Protein AF-A0A179UN56-F1 (afdb_monomer_lite)

Foldseek 3Di:
DDDDDPQPVLNVLVVVVVVVLCCVVPDPPPCPDDDPDPVVLVQLVVLVVVVCVSVDDLVCLLVNLLPDDDPSSLVSLLSNCVSCVSNVVVSSVVSSVSNVRDND

Radius of gyration: 15.26 Å; chains: 1; bounding box: 38×28×50 Å

Structure (mmCIF, N/CA/C/O backbone):
data_AF-A0A179UN56-F1
#
_entry.id   AF-A0A179UN56-F1
#
loop_
_atom_site.group_PDB
_atom_site.id
_atom_site.type_symbol
_atom_site.label_atom_id
_atom_site.label_alt_id
_atom_site.label_comp_id
_atom_site.label_asym_id
_atom_site.label_entity_id
_atom_site.label_seq_id
_atom_site.pdbx_PDB_ins_code
_atom_site.Cartn_x
_atom_site.Cartn_y
_atom_site.Cartn_z
_atom_site.occupancy
_atom_site.B_iso_or_equiv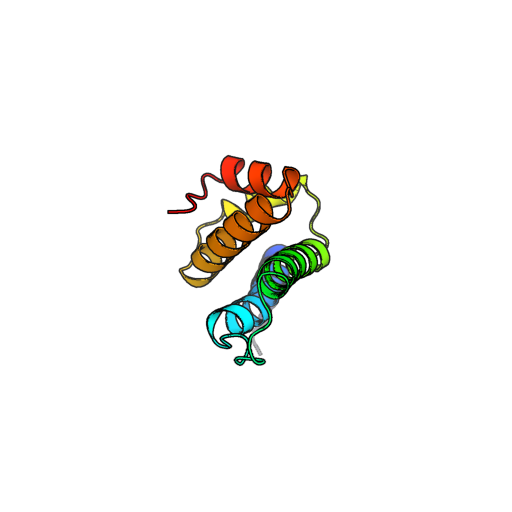
_atom_site.auth_seq_id
_atom_site.auth_comp_id
_atom_site.auth_asym_id
_atom_site.auth_atom_id
_atom_site.pdbx_PDB_model_num
ATOM 1 N N . MET A 1 1 ? -4.230 -15.368 37.154 1.00 36.03 1 MET A N 1
ATOM 2 C CA . MET A 1 1 ? -3.709 -15.083 35.801 1.00 36.03 1 MET A CA 1
ATOM 3 C C . MET A 1 1 ? -4.766 -14.287 35.059 1.00 36.03 1 MET A C 1
ATOM 5 O O . MET A 1 1 ? -5.879 -14.774 34.920 1.00 36.03 1 MET A O 1
ATOM 9 N N . LYS A 1 2 ? -4.469 -13.022 34.741 1.00 39.84 2 LYS A N 1
ATOM 10 C CA . LYS A 1 2 ? -5.402 -12.084 34.100 1.00 39.84 2 LYS A CA 1
ATOM 11 C C . LYS A 1 2 ? -5.509 -12.416 32.613 1.00 39.84 2 LYS A C 1
ATOM 13 O O . LYS A 1 2 ? -4.491 -12.541 31.943 1.00 39.84 2 LYS A O 1
ATOM 18 N N . ALA A 1 3 ? -6.742 -12.555 32.141 1.00 45.47 3 ALA A N 1
ATOM 19 C CA . ALA A 1 3 ? -7.080 -12.716 30.738 1.00 45.47 3 ALA A CA 1
ATOM 20 C C . ALA A 1 3 ? -6.613 -11.492 29.930 1.00 45.47 3 ALA A C 1
ATOM 22 O O . ALA A 1 3 ? -7.027 -10.370 30.212 1.00 45.47 3 ALA A O 1
ATOM 23 N N . LEU A 1 4 ? -5.760 -11.727 28.933 1.00 48.22 4 LEU A N 1
ATOM 24 C CA . LEU A 1 4 ? -5.393 -10.776 27.882 1.00 48.22 4 LEU A CA 1
ATOM 25 C C . LEU A 1 4 ? -5.791 -11.407 26.547 1.00 48.22 4 LEU A C 1
ATOM 27 O O . LEU A 1 4 ? -4.972 -11.966 25.832 1.00 48.22 4 LEU A O 1
ATOM 31 N N . ALA A 1 5 ? -7.088 -11.402 26.265 1.00 48.16 5 ALA A N 1
ATOM 3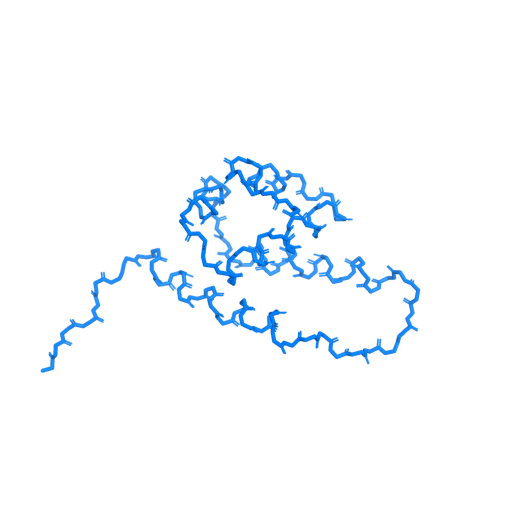2 C CA . ALA A 1 5 ? -7.629 -11.814 24.975 1.00 48.16 5 ALA A CA 1
ATOM 33 C C . ALA A 1 5 ? -8.885 -10.983 24.694 1.00 48.16 5 ALA A C 1
ATOM 35 O O . ALA A 1 5 ? -9.997 -11.494 24.623 1.00 48.16 5 ALA A O 1
ATOM 36 N N . SER A 1 6 ? -8.706 -9.665 24.633 1.00 45.06 6 SER A N 1
ATOM 37 C CA . SER A 1 6 ? -9.745 -8.722 24.210 1.00 45.06 6 SER A CA 1
ATOM 38 C C . SER A 1 6 ? -9.268 -7.832 23.060 1.00 45.06 6 SER A C 1
ATOM 40 O O . SER A 1 6 ? -9.743 -6.710 22.931 1.00 45.06 6 SER A O 1
ATOM 42 N N . GLY A 1 7 ? -8.314 -8.310 22.255 1.00 46.47 7 GLY A N 1
ATOM 43 C CA . GLY A 1 7 ? -7.950 -7.673 20.991 1.00 46.47 7 GLY A CA 1
ATOM 44 C C . GLY A 1 7 ? -8.850 -8.215 19.889 1.00 46.47 7 GLY A C 1
ATOM 45 O O . GLY A 1 7 ? -8.964 -9.432 19.730 1.00 46.47 7 GLY A O 1
ATOM 46 N N . GLY A 1 8 ? -9.541 -7.340 19.166 1.00 54.78 8 GLY A N 1
ATOM 47 C CA . GLY A 1 8 ? -10.419 -7.762 18.076 1.00 54.78 8 GLY A CA 1
ATOM 48 C C . GLY A 1 8 ? -9.635 -8.411 16.923 1.00 54.78 8 GLY A C 1
ATOM 49 O O . GLY A 1 8 ? -8.408 -8.336 16.877 1.00 54.78 8 GLY A O 1
ATOM 50 N N . PRO A 1 9 ? -10.318 -8.979 15.912 1.00 56.06 9 PRO A N 1
ATOM 51 C CA . PRO A 1 9 ? -9.669 -9.511 14.705 1.00 56.06 9 PRO A CA 1
ATOM 52 C C . PRO A 1 9 ? -8.783 -8.487 13.975 1.00 56.06 9 PRO A C 1
ATOM 54 O O . PRO A 1 9 ? -7.913 -8.867 13.201 1.00 56.06 9 PRO A O 1
ATOM 57 N N . LEU A 1 10 ? -9.029 -7.192 14.201 1.00 49.06 10 LEU A N 1
ATOM 58 C CA . LEU A 1 10 ? -8.228 -6.071 13.712 1.00 49.06 10 LEU A CA 1
ATOM 59 C C . LEU A 1 10 ? -6.917 -5.902 14.490 1.00 49.06 10 LEU A C 1
ATOM 61 O O . LEU A 1 10 ? -5.884 -5.741 13.855 1.00 49.06 10 LEU A O 1
ATOM 65 N N . ASP A 1 11 ? -6.934 -6.025 15.819 1.00 53.47 11 ASP A N 1
ATOM 66 C CA . ASP A 1 11 ? -5.723 -5.921 16.646 1.00 53.47 11 ASP A CA 1
ATOM 67 C C . ASP A 1 11 ? -4.772 -7.092 16.382 1.00 53.47 11 ASP A C 1
ATOM 69 O O . ASP A 1 11 ? -3.567 -6.906 16.257 1.00 53.47 11 ASP A O 1
ATOM 73 N N . ALA A 1 12 ? -5.317 -8.298 16.194 1.00 58.97 12 ALA A N 1
ATOM 74 C CA . ALA A 1 12 ? -4.525 -9.468 15.814 1.00 58.97 12 ALA A CA 1
ATOM 75 C C . ALA A 1 12 ? -3.885 -9.322 14.419 1.00 58.97 12 ALA A C 1
ATOM 77 O O . ALA A 1 12 ? -2.779 -9.805 14.187 1.00 58.97 12 ALA A O 1
ATOM 78 N N . LYS A 1 13 ? -4.569 -8.642 13.489 1.00 57.66 13 LYS A N 1
ATOM 79 C CA . LYS A 1 13 ? -4.035 -8.347 12.152 1.00 57.66 13 LYS A CA 1
ATOM 80 C C . LYS A 1 13 ? -3.011 -7.214 12.175 1.00 57.66 13 LYS A C 1
ATOM 82 O O . LYS A 1 13 ? -2.027 -7.301 11.456 1.00 57.66 13 LYS A O 1
ATOM 87 N N . LEU A 1 14 ? -3.208 -6.197 13.013 1.00 57.72 14 LEU A N 1
ATOM 88 C CA . LEU A 1 14 ? -2.238 -5.121 13.234 1.00 57.72 14 LEU A CA 1
ATOM 89 C C . LEU A 1 14 ? -0.945 -5.649 13.869 1.00 57.72 14 LEU A C 1
ATOM 91 O O . LEU A 1 14 ? 0.139 -5.277 13.434 1.00 57.72 14 LEU A O 1
ATOM 95 N N . GLU A 1 15 ? -1.032 -6.581 14.822 1.00 63.66 15 GLU A N 1
ATOM 96 C CA . GLU A 1 15 ? 0.155 -7.281 15.337 1.00 63.66 15 GLU A CA 1
ATOM 97 C C . GLU A 1 15 ? 0.854 -8.110 14.250 1.00 63.66 15 GLU A C 1
ATOM 99 O O . GLU A 1 15 ? 2.080 -8.105 14.162 1.00 63.66 15 GLU A O 1
ATOM 104 N N . ALA A 1 16 ? 0.097 -8.765 13.362 1.00 60.00 16 ALA A N 1
ATOM 105 C CA . ALA A 1 16 ? 0.673 -9.495 12.230 1.00 60.00 16 ALA A CA 1
ATOM 106 C C . ALA A 1 16 ? 1.394 -8.577 11.222 1.00 60.00 16 ALA A C 1
ATOM 108 O O . ALA A 1 16 ? 2.312 -9.029 10.546 1.00 60.00 16 ALA A O 1
ATOM 109 N N . PHE A 1 17 ? 1.025 -7.295 11.154 1.00 58.62 17 PHE A N 1
ATOM 110 C CA . PHE A 1 17 ? 1.686 -6.281 10.328 1.00 58.62 17 PHE A CA 1
ATOM 111 C C . PHE A 1 17 ? 3.020 -5.791 10.896 1.00 58.62 17 PHE A C 1
ATOM 113 O O . PHE A 1 17 ? 3.866 -5.316 10.138 1.00 58.62 17 PHE A O 1
ATOM 120 N N . ARG A 1 18 ? 3.245 -5.918 12.209 1.00 66.06 18 ARG A N 1
ATOM 121 C CA . ARG A 1 18 ? 4.469 -5.404 12.837 1.00 66.06 18 ARG A CA 1
ATOM 122 C C . ARG A 1 18 ? 5.718 -6.162 12.420 1.00 66.06 18 ARG A C 1
ATOM 124 O O . ARG A 1 18 ? 6.752 -5.537 12.228 1.00 66.06 18 ARG A O 1
ATOM 131 N N . LEU A 1 19 ? 5.638 -7.485 12.267 1.00 65.31 19 LEU A N 1
ATOM 132 C CA . LEU A 1 19 ? 6.802 -8.302 11.903 1.00 65.31 19 LEU A CA 1
ATOM 133 C C . LEU A 1 19 ? 7.293 -8.005 10.469 1.00 65.31 19 LEU A C 1
ATOM 135 O O . LEU A 1 19 ? 8.482 -7.732 10.302 1.00 65.31 19 LEU A O 1
ATOM 139 N N . PRO A 1 20 ? 6.415 -7.981 9.442 1.00 61.09 20 PRO A N 1
ATOM 140 C CA . PRO A 1 20 ? 6.805 -7.601 8.087 1.00 61.09 20 PRO A CA 1
ATOM 141 C C . PRO A 1 20 ? 7.273 -6.149 7.996 1.00 61.09 20 PRO A C 1
ATOM 143 O O . PRO A 1 20 ? 8.292 -5.887 7.366 1.00 61.09 20 PRO A O 1
ATOM 146 N N . ALA A 1 21 ? 6.586 -5.213 8.660 1.00 63.41 21 ALA A N 1
ATOM 147 C CA . ALA A 1 21 ? 6.982 -3.808 8.637 1.00 63.41 21 ALA A CA 1
ATOM 148 C C . ALA A 1 21 ? 8.340 -3.579 9.325 1.00 63.41 21 ALA A C 1
ATOM 150 O O . ALA A 1 21 ? 9.159 -2.805 8.837 1.00 63.41 21 ALA A O 1
ATOM 151 N N . TYR A 1 22 ? 8.629 -4.313 10.406 1.00 63.50 22 TYR A N 1
ATOM 152 C CA . TYR A 1 22 ? 9.944 -4.307 11.045 1.00 63.50 22 TYR A CA 1
ATOM 153 C C . TYR A 1 22 ? 11.038 -4.861 10.122 1.00 63.50 22 TYR A C 1
ATOM 155 O O . TYR A 1 22 ? 12.116 -4.274 10.062 1.00 63.50 22 TYR A O 1
ATOM 163 N N . HIS A 1 23 ? 10.770 -5.944 9.382 1.00 61.56 23 HIS A N 1
ATOM 164 C CA . HIS A 1 23 ? 11.718 -6.498 8.408 1.00 61.56 23 HIS A CA 1
ATOM 165 C C . HIS A 1 23 ? 12.002 -5.527 7.260 1.00 61.56 23 HIS A C 1
ATOM 167 O O . HIS A 1 23 ? 13.163 -5.301 6.947 1.00 61.56 23 HIS A O 1
ATOM 173 N N . VAL A 1 24 ? 10.969 -4.920 6.672 1.00 63.12 24 VAL A N 1
ATOM 174 C CA . VAL A 1 24 ? 11.125 -3.948 5.575 1.00 63.12 24 VAL A CA 1
ATOM 175 C C . VAL A 1 24 ? 11.857 -2.690 6.049 1.00 63.12 24 VAL A C 1
ATOM 177 O O . VAL A 1 24 ? 12.667 -2.137 5.317 1.00 63.12 24 VAL A O 1
ATOM 180 N N . SER A 1 25 ? 11.611 -2.256 7.288 1.00 60.97 25 SER A N 1
ATOM 181 C CA . SER A 1 25 ? 12.228 -1.048 7.842 1.00 60.97 25 SER A CA 1
ATOM 182 C C . SER A 1 25 ? 13.667 -1.241 8.335 1.00 60.97 25 SER A C 1
ATOM 184 O O . SER A 1 25 ? 14.381 -0.246 8.426 1.00 60.97 25 SER A O 1
ATOM 186 N N . ASN A 1 26 ? 14.080 -2.455 8.725 1.00 62.19 26 ASN A N 1
ATOM 187 C CA . ASN A 1 26 ? 15.387 -2.691 9.368 1.00 62.19 26 ASN A CA 1
ATOM 188 C C . ASN A 1 26 ? 16.339 -3.594 8.584 1.00 62.19 26 ASN A C 1
ATOM 190 O O . ASN A 1 26 ? 17.529 -3.582 8.888 1.00 62.19 26 ASN A O 1
ATOM 194 N N . ASN A 1 27 ? 15.857 -4.342 7.592 1.00 55.44 27 ASN A N 1
ATOM 195 C CA . ASN A 1 27 ? 16.728 -4.942 6.593 1.00 55.44 27 ASN A CA 1
ATOM 196 C C . ASN A 1 27 ? 16.667 -4.068 5.337 1.00 55.44 27 ASN A C 1
ATOM 198 O O . ASN A 1 27 ? 15.737 -4.245 4.544 1.00 55.44 27 ASN A O 1
ATOM 202 N N . PRO A 1 28 ? 17.641 -3.163 5.106 1.00 49.66 28 PRO A N 1
ATOM 203 C CA . PRO A 1 28 ? 17.989 -2.855 3.727 1.00 49.66 28 PRO A CA 1
ATOM 204 C C . PRO A 1 28 ? 18.230 -4.210 3.062 1.00 49.66 28 PRO A C 1
ATOM 206 O O . PRO A 1 28 ? 18.969 -5.037 3.601 1.00 49.66 28 PRO A O 1
ATOM 209 N N . ILE A 1 29 ? 17.483 -4.499 1.998 1.00 53.50 29 ILE A N 1
ATOM 210 C CA . ILE A 1 29 ? 17.685 -5.706 1.198 1.00 53.50 29 ILE A CA 1
ATOM 211 C C . ILE A 1 29 ? 19.174 -5.690 0.861 1.00 53.50 29 ILE A C 1
ATOM 213 O O . ILE A 1 29 ? 19.622 -4.731 0.242 1.00 53.50 29 ILE A O 1
ATOM 217 N N . GLU A 1 30 ? 19.929 -6.642 1.424 1.00 45.38 30 GLU A N 1
ATOM 218 C CA . GLU A 1 30 ? 21.385 -6.700 1.286 1.00 45.38 30 GLU A CA 1
ATOM 219 C C . GLU A 1 30 ? 21.730 -6.502 -0.186 1.00 45.38 30 GLU A C 1
ATOM 221 O O . GLU A 1 30 ? 21.097 -7.140 -1.026 1.00 45.38 30 GLU A O 1
ATOM 226 N N . ASP A 1 31 ? 22.671 -5.593 -0.455 1.00 46.41 31 ASP A N 1
ATOM 227 C CA . ASP A 1 31 ? 23.215 -5.278 -1.774 1.00 46.41 31 ASP A CA 1
ATOM 228 C C . ASP A 1 31 ? 23.610 -6.583 -2.487 1.00 46.41 31 ASP A C 1
ATOM 230 O O . ASP A 1 31 ? 24.712 -7.109 -2.306 1.00 46.41 31 ASP A O 1
ATOM 234 N N . ILE A 1 32 ? 22.687 -7.155 -3.259 1.00 50.06 32 ILE A N 1
ATOM 235 C CA . ILE A 1 32 ? 22.993 -8.196 -4.228 1.00 50.06 32 ILE A CA 1
ATOM 236 C C . ILE A 1 32 ? 23.400 -7.414 -5.468 1.00 50.06 32 ILE A C 1
ATOM 238 O O . ILE A 1 32 ? 22.600 -6.704 -6.056 1.00 50.06 32 ILE A O 1
ATOM 242 N N . GLU A 1 33 ? 24.695 -7.475 -5.754 1.00 47.06 33 GLU A N 1
ATOM 243 C CA . GLU A 1 33 ? 25.412 -6.747 -6.798 1.00 47.06 33 GLU A CA 1
ATOM 244 C C . GLU A 1 33 ? 24.590 -6.471 -8.075 1.00 47.06 33 GLU A C 1
ATOM 246 O O . GLU A 1 33 ? 24.281 -7.381 -8.841 1.00 47.06 33 GLU A O 1
ATOM 251 N N . ASP A 1 34 ? 24.310 -5.181 -8.280 1.00 60.91 34 ASP A N 1
ATOM 252 C CA . ASP A 1 34 ? 24.256 -4.424 -9.535 1.00 60.91 34 ASP A CA 1
ATOM 253 C C . ASP A 1 34 ? 23.930 -5.200 -10.832 1.00 60.91 34 ASP A C 1
ATOM 255 O O . ASP A 1 34 ? 24.828 -5.648 -11.551 1.00 60.91 34 ASP A O 1
ATOM 259 N N . GLU A 1 35 ? 22.652 -5.198 -11.241 1.00 46.03 35 GLU A N 1
ATOM 260 C CA . GLU A 1 35 ? 22.275 -5.318 -12.659 1.00 46.03 35 GLU A CA 1
ATOM 261 C C . GLU A 1 35 ? 21.067 -4.413 -13.012 1.00 46.03 35 GLU A C 1
ATOM 263 O O . GLU A 1 35 ? 19.905 -4.713 -12.734 1.00 46.03 35 GLU A O 1
ATOM 268 N N . ASP A 1 36 ? 21.393 -3.253 -13.599 1.00 48.09 36 ASP A N 1
ATOM 269 C CA . ASP A 1 36 ? 20.564 -2.302 -14.361 1.00 48.09 36 ASP A CA 1
ATOM 270 C C . ASP A 1 36 ? 19.032 -2.529 -14.351 1.00 48.09 36 ASP A C 1
ATOM 272 O O . ASP A 1 36 ? 18.467 -3.232 -15.190 1.00 48.09 36 ASP A O 1
ATOM 276 N N . GLY A 1 37 ? 18.327 -1.841 -13.444 1.00 49.47 37 GLY A N 1
ATOM 277 C CA . GLY A 1 37 ? 16.890 -1.531 -13.550 1.00 49.47 37 GLY A CA 1
ATOM 278 C C . GLY A 1 37 ? 15.894 -2.685 -13.356 1.00 49.47 37 GLY A C 1
ATOM 279 O O . GLY A 1 37 ? 14.726 -2.420 -13.075 1.00 49.47 37 GLY A O 1
ATOM 280 N N . MET A 1 38 ? 16.322 -3.948 -13.437 1.00 50.34 38 MET A N 1
ATOM 281 C CA . MET A 1 38 ? 15.448 -5.108 -13.201 1.00 50.34 38 MET A CA 1
ATOM 282 C C . MET A 1 38 ? 15.190 -5.369 -11.709 1.00 50.34 38 MET A C 1
ATOM 284 O O . MET A 1 38 ? 14.144 -5.916 -11.349 1.00 50.34 38 MET A O 1
ATOM 288 N N . GLU A 1 39 ? 16.090 -4.943 -10.818 1.00 55.97 39 GLU A N 1
ATOM 289 C CA . GLU A 1 39 ? 15.886 -5.083 -9.372 1.00 55.97 39 GLU A CA 1
ATOM 290 C C . GLU A 1 39 ? 14.848 -4.115 -8.803 1.00 55.97 39 GLU A C 1
ATOM 292 O O . GLU A 1 39 ? 14.111 -4.496 -7.896 1.00 55.97 39 GLU A O 1
ATOM 297 N N . GLU A 1 40 ? 14.720 -2.891 -9.325 1.00 57.34 40 GLU A N 1
ATOM 298 C CA . GLU A 1 40 ? 13.702 -1.959 -8.821 1.00 57.34 40 GLU A CA 1
ATOM 299 C C . GLU A 1 40 ? 12.290 -2.428 -9.180 1.00 57.34 40 GLU A C 1
ATOM 301 O O . GLU A 1 40 ? 11.406 -2.455 -8.326 1.00 57.34 40 GLU A O 1
ATOM 306 N N . GLU A 1 41 ? 12.067 -2.903 -10.405 1.00 61.00 41 GLU A N 1
ATOM 307 C CA . GLU A 1 41 ? 10.780 -3.504 -10.768 1.00 61.00 41 GLU A CA 1
ATOM 308 C C . GLU A 1 41 ? 10.486 -4.759 -9.917 1.00 61.00 41 GLU A C 1
ATOM 310 O O . GLU A 1 41 ? 9.357 -4.956 -9.452 1.00 61.00 41 GLU A O 1
ATOM 315 N N . SER A 1 42 ? 11.519 -5.556 -9.614 1.00 74.56 42 SER A N 1
ATOM 316 C CA . SER A 1 42 ? 11.441 -6.719 -8.719 1.00 74.56 42 SER A CA 1
ATOM 317 C C . SER A 1 42 ? 11.123 -6.334 -7.264 1.00 74.56 42 SER A C 1
ATOM 319 O O . SER A 1 42 ? 10.263 -6.956 -6.631 1.00 74.56 42 SER A O 1
ATOM 321 N N . ARG A 1 43 ? 11.731 -5.263 -6.730 1.00 84.19 43 ARG A N 1
ATOM 322 C CA . ARG A 1 43 ? 11.490 -4.775 -5.359 1.00 84.19 43 ARG A CA 1
ATOM 323 C C . ARG A 1 43 ? 10.059 -4.276 -5.204 1.00 84.19 43 ARG A C 1
ATOM 325 O O . ARG A 1 43 ? 9.388 -4.618 -4.231 1.00 84.19 43 ARG A O 1
ATOM 332 N N . PHE A 1 44 ? 9.569 -3.513 -6.180 1.00 87.62 44 PHE A N 1
ATOM 333 C CA . PHE A 1 44 ? 8.220 -2.967 -6.144 1.00 87.62 44 PHE A CA 1
ATOM 334 C C . PHE A 1 44 ? 7.183 -4.07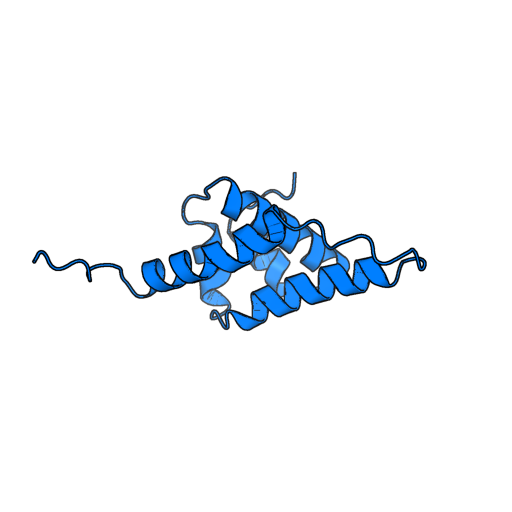7 -6.290 1.00 87.62 44 PHE A C 1
ATOM 336 O O . PHE A 1 44 ? 6.227 -4.123 -5.516 1.00 87.62 44 PHE A O 1
ATOM 343 N N . SER A 1 45 ? 7.416 -5.030 -7.196 1.00 88.50 45 SER A N 1
ATOM 344 C CA . SER A 1 45 ? 6.568 -6.219 -7.329 1.00 88.50 45 SER A CA 1
ATOM 345 C C . SER A 1 45 ? 6.496 -7.002 -6.017 1.00 88.50 45 SER A C 1
ATOM 347 O O . SER A 1 45 ? 5.407 -7.347 -5.566 1.00 88.50 45 SER A O 1
ATOM 349 N N . ARG A 1 46 ? 7.627 -7.172 -5.319 1.00 88.88 46 ARG A N 1
ATOM 350 C CA . ARG A 1 46 ? 7.673 -7.853 -4.019 1.00 88.88 46 ARG A CA 1
ATOM 351 C C . ARG A 1 46 ? 6.884 -7.126 -2.927 1.00 88.88 46 ARG A C 1
ATOM 353 O O . ARG A 1 46 ? 6.212 -7.784 -2.136 1.00 88.88 46 ARG A O 1
ATOM 36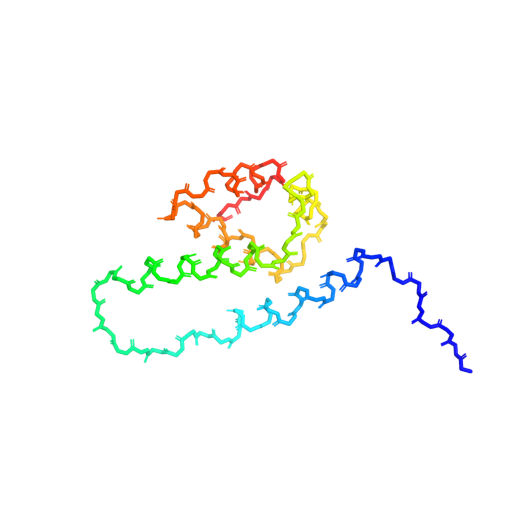0 N N . ILE A 1 47 ? 6.930 -5.793 -2.879 1.00 90.06 47 ILE A N 1
ATOM 361 C CA . ILE A 1 47 ? 6.125 -4.992 -1.936 1.00 90.06 47 ILE A CA 1
ATOM 362 C C . ILE A 1 47 ? 4.626 -5.178 -2.219 1.00 90.06 47 ILE A C 1
ATOM 364 O O . ILE A 1 47 ? 3.834 -5.360 -1.289 1.00 90.06 47 ILE A O 1
ATOM 368 N N . ILE A 1 48 ? 4.235 -5.185 -3.496 1.00 92.56 48 ILE A N 1
ATOM 369 C CA . ILE A 1 48 ? 2.845 -5.400 -3.916 1.00 92.56 48 ILE A CA 1
ATOM 370 C C . ILE A 1 48 ? 2.372 -6.809 -3.565 1.00 92.56 48 ILE A C 1
ATOM 372 O O . ILE A 1 48 ? 1.279 -6.959 -3.013 1.00 92.56 48 ILE A O 1
ATOM 376 N N . ASP A 1 49 ? 3.191 -7.824 -3.825 1.00 90.94 49 ASP A N 1
ATOM 377 C CA . ASP A 1 49 ? 2.884 -9.213 -3.488 1.00 90.94 49 ASP A CA 1
ATOM 378 C C . ASP A 1 49 ? 2.720 -9.383 -1.975 1.00 90.94 49 ASP A C 1
ATOM 380 O O . ASP A 1 49 ? 1.695 -9.891 -1.523 1.00 90.94 49 ASP A O 1
ATOM 384 N N . MET A 1 50 ? 3.643 -8.834 -1.176 1.00 90.12 50 MET A N 1
ATOM 385 C CA . MET A 1 50 ? 3.533 -8.841 0.287 1.00 90.12 50 MET A CA 1
ATOM 386 C C . MET A 1 50 ? 2.242 -8.181 0.781 1.00 90.12 50 MET A C 1
ATOM 388 O O . MET A 1 50 ? 1.609 -8.685 1.710 1.00 90.12 50 MET A O 1
ATOM 392 N N . PHE A 1 51 ? 1.824 -7.065 0.176 1.00 89.69 51 PHE A N 1
ATOM 393 C CA . PHE A 1 51 ? 0.564 -6.420 0.539 1.00 89.69 51 PHE A CA 1
ATOM 394 C C . PHE A 1 51 ? -0.655 -7.268 0.143 1.00 89.69 51 PHE A C 1
ATOM 396 O O . PHE A 1 51 ? -1.617 -7.382 0.908 1.00 89.69 51 PHE A O 1
ATOM 403 N N . ARG A 1 52 ? -0.630 -7.895 -1.036 1.00 90.50 52 ARG A N 1
ATOM 404 C CA . ARG A 1 52 ? -1.718 -8.759 -1.517 1.00 90.50 52 ARG A CA 1
ATOM 405 C C . ARG A 1 52 ? -1.844 -10.044 -0.702 1.00 90.50 52 ARG A C 1
ATOM 407 O O . ARG A 1 52 ? -2.970 -10.477 -0.446 1.00 90.50 52 ARG A O 1
ATOM 414 N N . ASP A 1 53 ? -0.735 -10.585 -0.210 1.00 91.00 53 ASP A N 1
ATOM 415 C CA . ASP A 1 53 ? -0.685 -11.782 0.638 1.00 91.00 53 ASP A CA 1
ATOM 416 C C . ASP A 1 53 ? -1.389 -11.605 1.988 1.00 91.00 53 ASP A C 1
ATOM 418 O O . ASP A 1 53 ? -1.883 -12.570 2.577 1.00 91.00 53 ASP A O 1
ATOM 422 N N . LEU A 1 54 ? -1.552 -10.363 2.454 1.00 84.50 54 LEU A N 1
ATOM 423 C CA . LEU A 1 54 ? -2.382 -10.053 3.623 1.00 84.50 54 LEU A CA 1
ATOM 424 C C . LEU A 1 54 ? -3.858 -10.417 3.410 1.00 84.50 54 LEU A C 1
ATOM 426 O O . LEU A 1 54 ? -4.634 -10.469 4.372 1.00 84.50 54 LEU A O 1
ATOM 430 N N . ASN A 1 55 ? -4.251 -10.634 2.149 1.00 88.38 55 ASN A N 1
ATOM 431 C CA . ASN A 1 55 ? -5.564 -11.089 1.714 1.00 88.38 55 ASN A CA 1
ATOM 432 C C . ASN A 1 55 ? -6.701 -10.268 2.348 1.00 88.38 55 ASN A C 1
ATOM 434 O O . ASN A 1 55 ? -7.743 -10.778 2.782 1.00 88.38 55 ASN A O 1
ATOM 438 N N . LEU A 1 56 ? -6.468 -8.959 2.471 1.00 86.44 56 LEU A N 1
ATOM 439 C CA . LEU A 1 56 ? -7.454 -8.024 2.983 1.00 86.44 56 LEU A CA 1
ATOM 440 C C . LEU A 1 56 ? -8.475 -7.728 1.881 1.00 86.44 56 LEU A C 1
ATOM 442 O O . LEU A 1 56 ? -8.082 -7.404 0.761 1.00 86.44 56 LEU A O 1
ATOM 446 N N . PRO A 1 57 ? -9.786 -7.757 2.176 1.00 88.50 57 PRO A N 1
ATOM 447 C CA . PRO A 1 57 ? -10.787 -7.326 1.211 1.00 88.50 57 PRO A CA 1
ATOM 448 C C . PRO A 1 57 ? -10.513 -5.885 0.774 1.00 88.50 57 PRO A C 1
ATOM 450 O O . PRO A 1 57 ? -10.370 -5.025 1.637 1.00 88.50 57 PRO A O 1
ATOM 453 N N . ARG A 1 58 ? -10.530 -5.595 -0.532 1.00 84.75 58 ARG A N 1
ATOM 454 C CA . ARG A 1 58 ? -10.224 -4.255 -1.078 1.00 84.75 58 ARG A CA 1
ATOM 455 C C . ARG A 1 58 ? -10.972 -3.109 -0.388 1.00 84.75 58 ARG A C 1
ATOM 457 O O . ARG A 1 58 ? -10.385 -2.085 -0.069 1.00 84.75 58 ARG A O 1
ATOM 464 N N . ARG A 1 59 ? -12.247 -3.320 -0.037 1.00 85.44 59 ARG A N 1
ATOM 465 C CA . ARG A 1 59 ? -13.078 -2.358 0.724 1.00 85.44 59 ARG A CA 1
ATOM 466 C C . ARG A 1 59 ? -12.515 -1.960 2.099 1.00 85.44 59 ARG A C 1
ATOM 468 O O . ARG A 1 59 ? -13.014 -1.027 2.714 1.00 85.44 59 ARG A O 1
ATOM 475 N N . MET A 1 60 ? -11.571 -2.731 2.633 1.00 85.88 60 MET A N 1
ATOM 476 C CA . MET A 1 60 ? -10.930 -2.492 3.923 1.00 85.88 60 MET A CA 1
ATOM 477 C C . MET A 1 60 ? -9.633 -1.702 3.790 1.00 85.88 60 MET A C 1
ATOM 479 O O . MET A 1 60 ? -9.182 -1.187 4.801 1.00 85.88 60 MET A O 1
ATOM 483 N N . TRP A 1 61 ? -9.029 -1.617 2.601 1.00 88.81 61 TRP A N 1
ATOM 484 C CA . TRP A 1 61 ? -7.685 -1.060 2.438 1.00 88.81 61 TRP A CA 1
ATOM 485 C C . TRP A 1 61 ? -7.621 0.395 2.893 1.00 88.81 61 TRP A C 1
ATOM 487 O O . TRP A 1 61 ? -6.868 0.695 3.812 1.00 88.81 61 TRP A O 1
ATOM 497 N N . ALA A 1 62 ? -8.495 1.258 2.362 1.00 85.50 62 ALA A N 1
ATOM 498 C CA . ALA A 1 62 ? -8.564 2.658 2.779 1.00 85.50 62 ALA A CA 1
ATOM 499 C C . ALA A 1 62 ? -8.773 2.779 4.298 1.00 85.50 62 ALA A C 1
ATOM 501 O O . ALA A 1 62 ? -8.033 3.470 4.987 1.00 85.50 62 ALA A O 1
ATOM 502 N N . LYS A 1 63 ? -9.707 1.996 4.858 1.00 85.56 63 LYS A N 1
ATOM 503 C CA . LYS A 1 63 ? -9.961 1.977 6.304 1.00 85.56 63 LYS A CA 1
ATOM 504 C C . LYS A 1 63 ? -8.730 1.563 7.116 1.00 85.56 63 LYS A C 1
ATOM 506 O O . LYS A 1 63 ? -8.524 2.124 8.184 1.00 85.56 63 LYS A O 1
ATOM 511 N N . THR A 1 64 ? -7.952 0.587 6.650 1.00 82.38 64 THR A N 1
ATOM 512 C CA . THR A 1 64 ? -6.722 0.142 7.319 1.00 82.38 64 THR A CA 1
ATOM 513 C C . THR A 1 64 ? -5.705 1.276 7.393 1.00 82.38 64 THR A C 1
ATOM 515 O O . THR A 1 64 ? -5.105 1.462 8.444 1.00 82.38 64 THR A O 1
ATOM 518 N N . PHE A 1 65 ? -5.567 2.064 6.326 1.00 81.25 65 PHE A N 1
ATOM 519 C CA . PHE A 1 65 ? -4.624 3.181 6.284 1.00 81.25 65 PHE A CA 1
ATOM 520 C C . PHE A 1 65 ? -5.143 4.457 6.967 1.00 81.25 65 PHE A C 1
ATOM 522 O O . PHE A 1 65 ? -4.339 5.273 7.400 1.00 81.25 65 PHE A O 1
ATOM 529 N N . SER A 1 66 ? -6.460 4.627 7.122 1.00 79.25 66 SER A N 1
ATOM 530 C CA . SER A 1 66 ? -7.046 5.785 7.817 1.00 79.25 66 SER A CA 1
ATOM 531 C C . SER A 1 66 ? -6.994 5.703 9.348 1.00 79.25 66 SER A C 1
ATOM 533 O O . SER A 1 66 ? -7.247 6.705 10.020 1.00 79.25 66 SER A O 1
ATOM 535 N N . VAL A 1 67 ? -6.747 4.525 9.933 1.00 75.12 67 VAL A N 1
ATOM 536 C CA . VAL A 1 67 ? -6.563 4.406 11.389 1.00 75.12 67 VAL A CA 1
ATOM 537 C C . VAL A 1 67 ? -5.173 4.941 11.717 1.00 75.12 67 VAL A C 1
ATOM 539 O O . VAL A 1 67 ? -4.219 4.555 11.055 1.00 75.12 67 VAL A O 1
ATOM 542 N N . GLY A 1 68 ? -5.088 5.849 12.698 1.00 62.25 68 GLY A N 1
ATOM 543 C CA . GLY A 1 68 ? -3.891 6.638 13.008 1.00 62.25 68 GLY A CA 1
ATOM 544 C C . GLY A 1 68 ? -2.586 5.866 12.830 1.00 62.25 68 GLY A C 1
ATOM 545 O O . GLY A 1 68 ? -2.389 4.830 13.466 1.00 62.25 68 GLY A O 1
ATOM 546 N N . GLN A 1 69 ? -1.737 6.381 11.946 1.00 67.75 69 GLN A N 1
ATOM 547 C CA . GLN A 1 69 ? -0.494 5.729 11.575 1.00 67.75 69 GLN A CA 1
ATOM 548 C C . GLN A 1 69 ? 0.594 6.063 12.591 1.00 67.75 69 GLN A C 1
ATOM 550 O O . GLN A 1 69 ? 0.826 7.225 12.928 1.00 67.75 69 GLN A O 1
ATOM 555 N N . ASP A 1 70 ? 1.239 5.025 13.109 1.00 78.06 70 ASP A N 1
ATOM 556 C CA . ASP A 1 70 ? 2.550 5.165 13.721 1.00 78.06 70 ASP A CA 1
ATOM 557 C C . ASP A 1 70 ? 3.624 5.343 12.632 1.00 78.06 70 ASP A C 1
ATOM 559 O O . ASP A 1 70 ? 3.379 5.160 11.441 1.00 78.06 70 ASP A O 1
ATOM 563 N N . GLN A 1 71 ? 4.837 5.719 13.034 1.00 75.44 71 GLN A N 1
ATOM 564 C CA . GLN A 1 71 ? 5.933 5.989 12.097 1.00 75.44 71 GLN A CA 1
ATOM 565 C C . GLN A 1 71 ? 6.223 4.803 11.156 1.00 75.44 71 GLN A C 1
ATOM 567 O O . GLN A 1 71 ? 6.617 4.993 10.010 1.00 75.44 71 GLN A O 1
ATOM 572 N N . THR A 1 72 ? 6.004 3.577 11.631 1.00 76.69 72 THR A N 1
ATOM 573 C CA . THR A 1 72 ? 6.222 2.349 10.864 1.00 76.69 72 THR A CA 1
ATOM 574 C C . THR A 1 72 ? 5.132 2.119 9.817 1.00 76.69 72 THR A C 1
ATOM 576 O O . THR A 1 72 ? 5.437 1.714 8.697 1.00 76.69 72 THR A O 1
ATOM 579 N N . SER A 1 73 ? 3.868 2.381 10.152 1.00 80.06 73 SER A N 1
ATOM 580 C CA . SER A 1 73 ? 2.764 2.284 9.191 1.00 80.06 73 SER A CA 1
ATOM 581 C C . SER A 1 73 ? 2.821 3.377 8.126 1.00 80.06 73 SER A C 1
ATOM 583 O O . SER A 1 73 ? 2.553 3.058 6.970 1.00 80.06 73 SER A O 1
ATOM 585 N N . ALA A 1 74 ? 3.267 4.588 8.481 1.00 81.94 74 ALA A N 1
ATOM 586 C CA . ALA A 1 74 ? 3.500 5.676 7.527 1.00 81.94 74 ALA A CA 1
ATOM 587 C C . ALA A 1 74 ? 4.559 5.298 6.484 1.00 81.94 74 ALA A C 1
ATOM 589 O O . ALA A 1 74 ? 4.265 5.281 5.292 1.00 81.94 74 ALA A O 1
ATOM 590 N N . ALA A 1 75 ? 5.736 4.848 6.933 1.00 84.06 75 ALA A N 1
ATOM 591 C CA . ALA A 1 75 ? 6.806 4.414 6.034 1.00 84.06 75 ALA A CA 1
ATOM 592 C C . ALA A 1 75 ? 6.384 3.236 5.134 1.00 84.06 75 ALA A C 1
ATOM 594 O O . ALA A 1 75 ? 6.747 3.173 3.961 1.00 84.06 75 ALA A O 1
ATOM 595 N N . PHE A 1 76 ? 5.584 2.298 5.657 1.00 86.44 76 PHE A N 1
ATOM 596 C CA . PHE A 1 76 ? 5.027 1.223 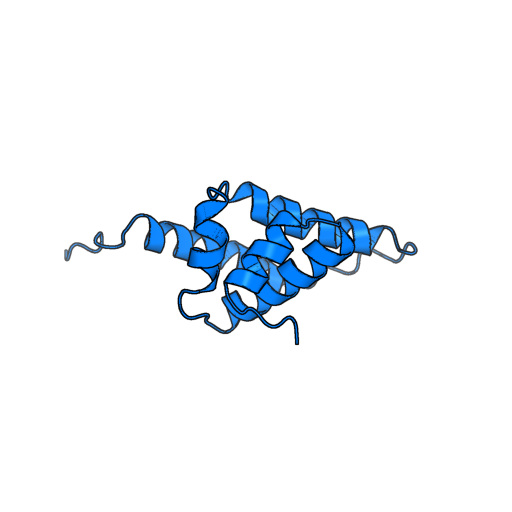4.836 1.00 86.44 76 PHE A CA 1
ATOM 597 C C . PHE A 1 76 ? 4.022 1.746 3.801 1.00 86.44 76 PHE A C 1
ATOM 599 O O . PHE A 1 76 ? 4.024 1.275 2.665 1.00 86.44 76 PHE A O 1
ATOM 606 N N . ALA A 1 77 ? 3.160 2.695 4.173 1.00 88.06 77 ALA A N 1
ATOM 607 C CA . ALA A 1 77 ? 2.182 3.281 3.265 1.00 88.06 77 ALA A CA 1
ATOM 608 C C . ALA A 1 77 ? 2.863 4.072 2.136 1.00 88.06 77 ALA A C 1
ATOM 610 O O . ALA A 1 77 ? 2.452 3.930 0.987 1.00 88.06 77 ALA A O 1
ATOM 611 N N . GLU A 1 78 ? 3.929 4.816 2.439 1.00 88.44 78 GLU A N 1
ATOM 612 C CA . GLU A 1 78 ? 4.780 5.507 1.461 1.00 88.44 78 GLU A CA 1
ATOM 613 C C . GLU A 1 78 ? 5.450 4.515 0.497 1.00 88.44 78 GLU A C 1
ATOM 615 O O . GLU A 1 78 ? 5.267 4.614 -0.718 1.00 88.44 78 GLU A O 1
ATOM 620 N N . ALA A 1 79 ? 6.133 3.489 1.021 1.00 89.62 79 ALA A N 1
ATOM 621 C CA . ALA A 1 79 ? 6.790 2.465 0.202 1.00 89.62 79 ALA A CA 1
ATOM 622 C C . ALA A 1 79 ? 5.793 1.686 -0.674 1.00 89.62 79 ALA A C 1
ATOM 624 O O . ALA A 1 79 ? 6.078 1.354 -1.827 1.00 89.62 79 ALA A O 1
ATOM 625 N N . LEU A 1 80 ? 4.596 1.406 -0.148 1.00 92.00 80 LEU A N 1
ATOM 626 C CA . LEU A 1 80 ? 3.520 0.778 -0.907 1.00 92.00 80 LEU A CA 1
ATOM 627 C C . LEU A 1 80 ? 2.974 1.712 -1.993 1.00 92.00 80 LEU A C 1
ATOM 629 O O . LEU A 1 80 ? 2.643 1.237 -3.079 1.00 92.00 80 LEU A O 1
ATOM 633 N N . PHE A 1 81 ? 2.886 3.017 -1.725 1.00 91.19 81 PHE A N 1
ATOM 634 C CA . PHE A 1 81 ? 2.465 4.009 -2.711 1.00 91.19 81 PHE A CA 1
ATOM 635 C C . PHE A 1 81 ? 3.451 4.050 -3.877 1.00 91.19 81 PHE A C 1
ATOM 637 O O . PHE A 1 81 ? 3.046 3.910 -5.033 1.00 91.19 81 PHE A O 1
ATOM 644 N N . GLU A 1 82 ? 4.743 4.177 -3.580 1.00 90.50 82 GLU A N 1
ATOM 645 C CA . GLU A 1 82 ? 5.807 4.186 -4.581 1.00 90.50 82 GLU A CA 1
ATOM 646 C C . GLU A 1 82 ? 5.801 2.891 -5.406 1.00 90.50 82 GLU A C 1
ATOM 648 O O . GLU A 1 82 ? 5.792 2.932 -6.640 1.00 90.50 82 GLU A O 1
ATOM 653 N N . ALA A 1 83 ? 5.709 1.733 -4.747 1.00 90.88 83 ALA A N 1
ATOM 654 C CA . ALA A 1 83 ? 5.620 0.445 -5.426 1.00 90.88 83 ALA A CA 1
ATOM 655 C C . ALA A 1 83 ? 4.384 0.340 -6.328 1.00 90.88 83 ALA A C 1
ATOM 657 O O . ALA A 1 83 ? 4.456 -0.200 -7.435 1.00 90.88 83 ALA A O 1
ATOM 658 N N . ALA A 1 84 ? 3.245 0.874 -5.887 1.00 91.69 84 ALA A N 1
ATOM 659 C CA . ALA A 1 84 ? 2.004 0.816 -6.643 1.00 91.69 84 ALA A CA 1
ATOM 660 C C . ALA A 1 84 ? 2.032 1.715 -7.887 1.00 91.69 84 ALA A C 1
ATOM 662 O O . ALA A 1 84 ? 1.496 1.313 -8.921 1.00 91.69 84 ALA A O 1
ATOM 663 N N . ILE A 1 85 ? 2.690 2.881 -7.829 1.00 89.31 85 ILE A N 1
ATOM 664 C CA . ILE A 1 85 ? 2.936 3.717 -9.015 1.00 89.31 85 ILE A CA 1
ATOM 665 C C . ILE A 1 85 ? 3.819 2.961 -10.011 1.00 89.31 85 ILE A C 1
ATOM 667 O O . ILE A 1 85 ? 3.448 2.828 -11.177 1.00 89.31 85 ILE A O 1
ATOM 671 N N . ASN A 1 86 ? 4.960 2.444 -9.550 1.00 87.44 86 ASN A N 1
ATOM 672 C CA . ASN A 1 86 ? 5.972 1.851 -10.427 1.00 87.44 86 ASN A CA 1
ATOM 673 C C . ASN A 1 86 ? 5.538 0.511 -11.048 1.00 87.44 86 ASN A C 1
ATOM 675 O O . ASN A 1 86 ? 6.001 0.162 -12.127 1.00 87.44 86 ASN A O 1
ATOM 679 N N . THR A 1 87 ? 4.604 -0.212 -10.423 1.00 88.38 87 THR A N 1
ATOM 680 C CA . THR A 1 87 ? 4.039 -1.471 -10.958 1.00 88.38 87 THR A CA 1
ATOM 681 C C . THR A 1 87 ? 2.700 -1.295 -11.680 1.00 88.38 87 THR A C 1
ATOM 683 O O . THR A 1 87 ? 2.139 -2.261 -12.195 1.00 88.38 87 THR A O 1
ATOM 686 N N . GLY A 1 88 ? 2.130 -0.085 -11.697 1.00 86.88 88 GLY A N 1
ATOM 687 C CA . GLY A 1 88 ? 0.810 0.166 -12.285 1.00 86.88 88 GLY A CA 1
ATOM 688 C C . GLY A 1 88 ? -0.372 -0.405 -11.483 1.00 86.88 88 GLY A C 1
ATOM 689 O O . GLY A 1 88 ? -1.459 -0.613 -12.032 1.00 86.88 88 GLY A O 1
ATOM 690 N N . SER A 1 89 ? -0.205 -0.633 -10.177 1.00 90.50 89 SER A N 1
ATOM 691 C CA . SER A 1 89 ? -1.241 -1.159 -9.274 1.00 90.50 89 SER A CA 1
ATOM 692 C C . SER A 1 89 ? -2.254 -0.081 -8.850 1.00 90.50 89 SER A C 1
ATOM 694 O O . SER A 1 89 ? -2.328 0.339 -7.694 1.00 90.50 89 SER A O 1
ATOM 696 N N . SER A 1 90 ? -3.058 0.382 -9.813 1.00 89.44 90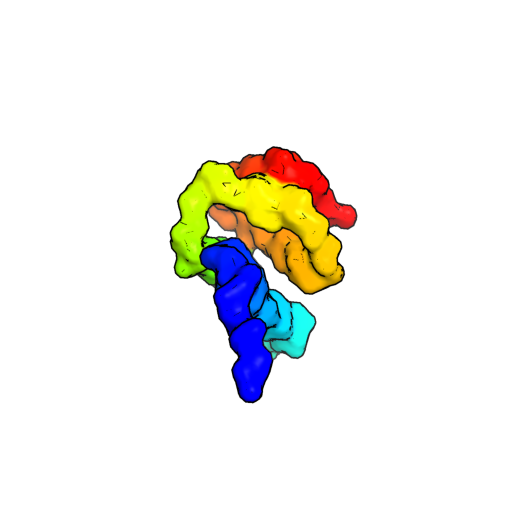 SER A N 1
ATOM 697 C CA . SER A 1 90 ? -4.043 1.471 -9.650 1.00 89.44 90 SER A CA 1
ATOM 698 C C . SER A 1 90 ? -5.066 1.280 -8.521 1.00 89.44 90 SER A C 1
ATOM 700 O O . SER A 1 90 ? -5.541 2.256 -7.942 1.00 89.44 90 SER A O 1
ATOM 702 N N . ASP A 1 91 ? -5.411 0.039 -8.181 1.00 91.81 91 ASP A N 1
ATOM 703 C CA . ASP A 1 91 ? -6.339 -0.283 -7.101 1.00 91.81 91 ASP A CA 1
ATOM 704 C C . ASP A 1 91 ? -5.773 0.039 -5.715 1.00 91.81 91 ASP A C 1
ATOM 706 O O . ASP A 1 91 ? -6.517 0.493 -4.842 1.00 91.81 91 ASP A O 1
ATOM 710 N N . ILE A 1 92 ? -4.470 -0.177 -5.537 1.00 91.88 92 ILE A N 1
ATOM 711 C CA . ILE A 1 92 ? -3.731 0.131 -4.312 1.00 91.88 92 ILE A CA 1
ATOM 712 C C . ILE A 1 92 ? -3.514 1.642 -4.202 1.00 91.88 92 ILE A C 1
ATOM 714 O O . ILE A 1 92 ? -3.833 2.214 -3.161 1.00 91.88 92 ILE A O 1
ATOM 718 N N . VAL A 1 93 ? -3.089 2.305 -5.288 1.00 90.69 93 VAL A N 1
ATOM 719 C CA . VAL A 1 93 ? -2.942 3.776 -5.330 1.00 90.69 93 VAL A CA 1
ATOM 720 C C . VAL A 1 93 ? -4.251 4.463 -4.943 1.00 90.69 93 VAL A C 1
ATOM 722 O O . VAL A 1 93 ? -4.263 5.350 -4.093 1.00 90.69 93 VAL A O 1
ATOM 725 N N . GLN A 1 94 ? -5.376 4.025 -5.516 1.00 89.88 94 GLN A N 1
ATOM 726 C CA . GLN A 1 94 ? -6.682 4.592 -5.192 1.00 89.88 94 GLN A CA 1
ATOM 727 C C . GLN A 1 94 ? -7.018 4.435 -3.702 1.00 89.88 94 GLN A C 1
ATOM 729 O O . GLN A 1 94 ? -7.472 5.389 -3.078 1.00 89.88 94 GLN A O 1
ATOM 734 N N . ALA A 1 95 ? -6.780 3.257 -3.120 1.00 90.56 95 ALA A N 1
ATOM 735 C CA . ALA A 1 95 ? -7.072 3.015 -1.710 1.00 90.56 95 ALA A CA 1
ATOM 736 C C . ALA A 1 95 ? -6.203 3.858 -0.760 1.00 90.56 95 ALA A C 1
ATOM 738 O O . ALA A 1 95 ? -6.687 4.276 0.291 1.00 90.56 95 ALA A O 1
ATOM 739 N N . LEU A 1 96 ? -4.942 4.108 -1.123 1.00 90.06 96 LEU A N 1
ATOM 740 C CA . LEU A 1 96 ? -4.032 4.965 -0.359 1.00 90.06 96 LEU A CA 1
ATOM 741 C C . LEU A 1 96 ? -4.448 6.441 -0.439 1.00 90.06 96 LEU A C 1
ATOM 743 O O . LEU A 1 96 ? -4.512 7.116 0.587 1.00 90.06 96 LEU A O 1
ATOM 747 N N . LEU A 1 97 ? -4.831 6.916 -1.629 1.00 88.69 97 LEU A N 1
ATOM 748 C CA . LEU A 1 97 ? -5.366 8.269 -1.821 1.00 88.69 97 LEU A CA 1
ATOM 749 C C . LEU A 1 97 ? -6.692 8.486 -1.078 1.00 88.69 97 LEU A C 1
ATOM 751 O O . LEU A 1 97 ? -6.888 9.528 -0.459 1.00 88.69 97 LEU A O 1
ATOM 755 N N . GLU A 1 98 ? -7.594 7.500 -1.091 1.00 89.44 98 GLU A N 1
ATOM 756 C CA . GLU A 1 98 ? -8.847 7.533 -0.317 1.00 89.44 98 GLU A CA 1
ATOM 757 C C . GLU A 1 98 ? -8.602 7.618 1.197 1.00 89.44 98 GLU A C 1
ATOM 759 O O . GLU A 1 98 ? -9.442 8.138 1.931 1.00 89.44 98 GLU A O 1
ATOM 764 N N . ALA A 1 99 ? -7.453 7.125 1.665 1.00 85.94 99 ALA A N 1
ATOM 765 C CA . ALA A 1 99 ? -7.025 7.217 3.054 1.00 85.94 99 ALA A CA 1
ATOM 766 C C . ALA A 1 99 ? -6.234 8.497 3.379 1.00 85.94 99 ALA A C 1
ATOM 768 O O . ALA A 1 99 ? -5.779 8.634 4.515 1.00 85.94 99 ALA A O 1
ATOM 769 N N . SER A 1 100 ? -6.096 9.426 2.425 1.00 85.38 100 SER A N 1
ATOM 770 C CA . SER A 1 100 ? -5.302 10.656 2.549 1.00 85.38 100 SER A CA 1
ATOM 771 C C . SER A 1 100 ? -3.824 10.409 2.873 1.00 85.38 100 SER A C 1
ATOM 773 O O . SER A 1 100 ? -3.213 11.205 3.584 1.00 85.38 100 SER A O 1
ATOM 775 N N . ILE A 1 101 ? -3.254 9.307 2.377 1.00 82.38 101 ILE A N 1
ATOM 776 C CA . ILE A 1 101 ? -1.812 9.061 2.468 1.00 82.38 101 ILE A CA 1
ATOM 777 C C . ILE A 1 101 ? -1.107 9.958 1.451 1.00 82.38 101 ILE A C 1
ATOM 779 O O . ILE A 1 101 ? -1.386 9.868 0.252 1.00 82.38 101 ILE A O 1
ATOM 783 N N . ASP A 1 102 ? -0.224 10.825 1.945 1.00 71.06 102 ASP A N 1
ATOM 784 C CA . ASP A 1 102 ? 0.691 11.611 1.118 1.00 71.06 102 ASP A CA 1
ATOM 785 C C . ASP A 1 102 ? 1.952 10.772 0.866 1.00 71.06 102 ASP A C 1
ATOM 787 O O . ASP A 1 102 ? 2.520 10.251 1.824 1.00 71.06 102 ASP A O 1
ATOM 791 N N . PRO A 1 103 ? 2.377 10.583 -0.393 1.00 62.19 103 PRO A N 1
ATOM 792 C CA . PRO A 1 103 ? 3.659 9.956 -0.695 1.00 62.19 103 PRO A CA 1
ATOM 793 C C . PRO A 1 103 ? 4.883 10.854 -0.407 1.00 62.19 103 PRO A C 1
ATOM 795 O O . PRO A 1 103 ? 5.993 10.411 -0.694 1.00 62.19 103 PRO A O 1
ATOM 798 N N . ASN A 1 104 ? 4.706 12.093 0.087 1.00 59.03 104 ASN A N 1
ATOM 799 C CA . ASN A 1 104 ? 5.786 13.049 0.397 1.00 59.03 104 ASN A CA 1
ATOM 800 C C . ASN A 1 104 ? 5.926 13.387 1.884 1.00 59.03 104 ASN A C 1
ATOM 802 O O . ASN A 1 104 ? 4.890 13.612 2.551 1.00 59.03 104 ASN A O 1
#

Organism: Blastomyces gilchristii (strain SLH14081) (NCBI:txid559298)

Sequence (104 aa):
MKALASGGPLDAKLEAFRLPAYHVSNNPIEDIEDEDGMEEESRFSRIIDMFRDLNLPRRMWAKTFSVGQDQTSAAFAEALFEAAINTGSSDIVQALLEASIDPN

Secondary structure (DSSP, 8-state):
--------HHHHHHHHHHHHHHHHHH---------TTHHHHHHHHHHHHHHHHT---GGGHHHHHHS---HHHHHHHHHHHHHHHHTT-HHHHHHHHHTT----

pLDDT: mean 72.88, std 16.82, range [36.03, 92.56]